Protein AF-X1KC49-F1 (afdb_monomer_lite)

Radius of gyration: 12.43 Å; chains: 1; bounding box: 27×30×26 Å

Foldseek 3Di:
DVVVVVVVLQVQLQVQCVVVVNHPPSVNSNVRSVVVVVVVVDVVVDDD

pLDDT: mean 96.05, std 4.65, range [73.94, 98.44]

InterPro domains:
  IPR006096 Glutamate/phenylalanine/leucine/valine/L-tryptophan dehydrogenase, C-terminal [PF00208] (1-46)
  IPR036291 NAD(P)-binding domain superfamily [SSF51735] (1-48)

Secondary structure (DSSP, 8-state):
-HHHHHHHHHHHHHHHHHHTT-TT-HHHHHHHHHHHHHHHHHHHH---

Sequence (48 aa):
RLKGIMNAIYDQCVEAAEAYGVAGNLVAGANIAGFLKIAKAMMAHGIV

Organism: NCBI:txid412755

Structure (mmCIF, N/CA/C/O backbone):
data_AF-X1KC49-F1
#
_entry.id   AF-X1KC49-F1
#
loop_
_atom_site.group_PDB
_atom_site.id
_atom_site.type_symbol
_ato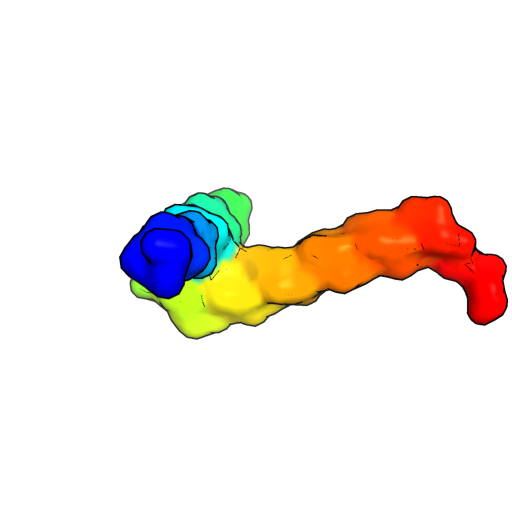m_site.label_atom_id
_atom_site.label_alt_id
_atom_site.label_comp_id
_atom_site.label_asym_id
_atom_site.label_entity_id
_atom_site.label_seq_id
_atom_site.pdbx_PDB_ins_code
_atom_site.Cartn_x
_atom_site.Cartn_y
_atom_site.Cartn_z
_atom_site.occupancy
_atom_site.B_iso_or_equiv
_atom_site.auth_seq_id
_atom_site.auth_comp_id
_atom_site.auth_asym_id
_atom_site.auth_atom_id
_atom_site.pdbx_PDB_model_num
ATOM 1 N N . ARG A 1 1 ? -4.371 19.707 -1.075 1.00 91.06 1 ARG A N 1
ATOM 2 C CA . ARG A 1 1 ? -3.276 18.847 -1.597 1.00 91.06 1 ARG A CA 1
ATOM 3 C C . ARG A 1 1 ? -2.735 17.891 -0.532 1.00 91.06 1 ARG A C 1
ATOM 5 O O . ARG A 1 1 ? -2.926 16.700 -0.707 1.00 91.06 1 ARG A O 1
ATOM 12 N N . LEU A 1 2 ? -2.168 18.374 0.586 1.00 97.69 2 LEU A N 1
ATOM 13 C CA . LEU A 1 2 ? -1.643 17.518 1.671 1.00 97.69 2 LEU A CA 1
ATOM 14 C C . LEU A 1 2 ? -2.659 16.483 2.187 1.00 97.69 2 LEU A C 1
ATOM 16 O O . LEU A 1 2 ? -2.351 15.301 2.222 1.00 97.69 2 LEU A O 1
ATOM 20 N N . LYS A 1 3 ? -3.890 16.913 2.502 1.00 97.88 3 LYS A N 1
ATOM 21 C CA . LYS A 1 3 ? -4.957 16.017 2.985 1.00 97.88 3 LYS A CA 1
ATOM 22 C C . LYS A 1 3 ? -5.210 14.821 2.056 1.00 97.88 3 LYS A C 1
ATOM 24 O O . LYS A 1 3 ? -5.347 13.707 2.528 1.00 97.88 3 LYS A O 1
ATOM 29 N N . GLY A 1 4 ? -5.221 15.0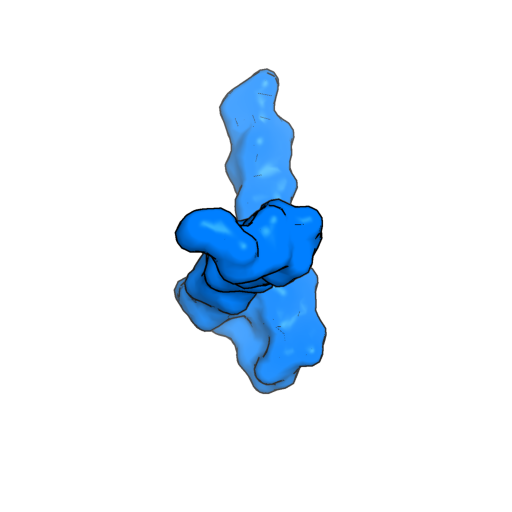45 0.741 1.00 98.44 4 GLY A N 1
ATOM 30 C CA . GLY A 1 4 ? -5.420 13.969 -0.234 1.00 98.44 4 GLY A CA 1
ATOM 31 C C . GLY A 1 4 ? -4.254 12.980 -0.267 1.00 98.44 4 GLY A C 1
ATOM 32 O O . GLY A 1 4 ? -4.480 11.783 -0.360 1.00 98.44 4 GLY A O 1
ATOM 33 N N . ILE A 1 5 ? -3.019 13.471 -0.123 1.00 98.31 5 ILE A N 1
ATOM 34 C CA . ILE A 1 5 ? -1.827 12.615 -0.031 1.00 98.31 5 ILE A CA 1
ATOM 35 C C . ILE A 1 5 ? -1.898 11.746 1.227 1.00 98.31 5 ILE A C 1
ATOM 37 O O . ILE A 1 5 ? -1.665 10.548 1.148 1.00 98.31 5 ILE A O 1
ATOM 41 N N . MET A 1 6 ? -2.256 12.335 2.371 1.00 98.31 6 MET A N 1
ATOM 42 C CA . MET A 1 6 ? -2.367 11.594 3.630 1.00 98.31 6 MET A CA 1
ATOM 43 C C . MET A 1 6 ? -3.470 10.535 3.589 1.00 98.31 6 MET A C 1
ATOM 45 O O . MET A 1 6 ? -3.240 9.426 4.060 1.00 98.31 6 MET A O 1
ATOM 49 N N . ASN A 1 7 ? -4.622 10.843 2.981 1.00 98.31 7 ASN A N 1
ATOM 50 C CA . ASN A 1 7 ? -5.683 9.856 2.770 1.00 98.31 7 ASN A CA 1
ATOM 51 C C . ASN A 1 7 ? -5.189 8.701 1.891 1.00 98.31 7 ASN A C 1
ATOM 53 O O . ASN A 1 7 ? -5.293 7.552 2.291 1.00 98.31 7 ASN A O 1
ATOM 57 N N . ALA A 1 8 ? -4.541 9.003 0.762 1.00 98.19 8 ALA A N 1
ATOM 58 C CA . ALA A 1 8 ? -4.019 7.967 -0.128 1.00 98.19 8 ALA A CA 1
ATOM 59 C C . ALA A 1 8 ? -2.960 7.074 0.545 1.00 98.19 8 ALA A C 1
ATOM 61 O O . ALA A 1 8 ? -2.895 5.883 0.258 1.00 98.19 8 ALA A O 1
ATOM 62 N N . ILE A 1 9 ? -2.125 7.636 1.429 1.00 97.75 9 ILE A N 1
ATOM 63 C CA . ILE A 1 9 ? -1.169 6.856 2.230 1.00 97.75 9 ILE A CA 1
ATOM 64 C C . ILE A 1 9 ? -1.918 5.913 3.175 1.00 97.75 9 ILE A C 1
ATOM 66 O O . ILE A 1 9 ? -1.565 4.742 3.263 1.00 97.75 9 ILE A O 1
ATOM 70 N N . TYR A 1 10 ? -2.940 6.412 3.874 1.00 97.94 10 TYR A N 1
ATOM 71 C CA . TYR A 1 10 ? -3.737 5.596 4.787 1.00 97.94 10 TYR A CA 1
ATOM 72 C C . TYR A 1 10 ? -4.434 4.444 4.057 1.00 97.94 10 TYR A C 1
ATOM 74 O O . TYR A 1 10 ? -4.285 3.296 4.475 1.00 97.94 10 TYR A O 1
ATOM 82 N N . ASP A 1 11 ? -5.104 4.738 2.942 1.00 98.19 11 ASP A N 1
ATOM 83 C CA . ASP A 1 11 ? -5.826 3.747 2.140 1.00 98.19 11 ASP A CA 1
ATOM 84 C C . ASP A 1 11 ? -4.875 2.628 1.675 1.00 98.19 11 ASP A C 1
ATOM 86 O O . ASP A 1 11 ? -5.154 1.448 1.877 1.00 98.19 11 ASP A O 1
ATOM 90 N N . GLN A 1 12 ? -3.680 2.984 1.186 1.00 98.00 12 GLN A N 1
ATOM 91 C CA . GLN A 1 12 ? -2.656 2.010 0.779 1.00 98.00 12 GLN A CA 1
ATOM 92 C C . GLN A 1 12 ? -2.177 1.120 1.932 1.00 98.00 12 GLN A C 1
ATOM 94 O O . GLN A 1 12 ? -1.929 -0.068 1.729 1.00 98.00 12 GLN A O 1
ATOM 99 N N . CYS A 1 13 ? -2.021 1.674 3.138 1.00 98.25 13 CYS A N 1
ATOM 100 C CA . CYS A 1 13 ? -1.621 0.895 4.308 1.00 98.25 13 CYS A CA 1
ATOM 101 C C . CYS A 1 13 ? -2.713 -0.098 4.722 1.00 98.25 13 CYS A C 1
ATOM 103 O O . CYS A 1 13 ? -2.391 -1.237 5.060 1.00 98.25 13 CYS A O 1
ATOM 105 N N . VAL A 1 14 ? -3.982 0.320 4.704 1.00 98.19 14 VAL A N 1
ATOM 106 C CA . VAL A 1 14 ? -5.121 -0.543 5.051 1.00 98.19 14 VAL A CA 1
ATOM 107 C C . VAL A 1 14 ? -5.267 -1.667 4.030 1.00 98.19 14 VAL A C 1
ATOM 109 O O . VAL A 1 14 ? -5.238 -2.835 4.415 1.00 98.19 14 VAL A O 1
ATOM 112 N N . GLU A 1 15 ? -5.308 -1.334 2.739 1.00 98.19 15 GLU A N 1
ATOM 113 C CA . GLU A 1 15 ? -5.432 -2.316 1.655 1.00 98.19 15 GLU A CA 1
ATOM 114 C C . GLU A 1 15 ? -4.285 -3.337 1.673 1.00 98.19 15 GLU A C 1
ATOM 116 O O . GLU A 1 15 ? -4.511 -4.541 1.547 1.00 98.19 15 GLU A O 1
ATOM 121 N N . ALA A 1 16 ? -3.041 -2.884 1.872 1.00 98.00 16 ALA A N 1
ATOM 122 C CA . ALA A 1 16 ? -1.889 -3.779 1.945 1.00 98.00 16 ALA A CA 1
ATOM 123 C C . ALA A 1 16 ? -1.924 -4.678 3.189 1.00 98.00 16 ALA A C 1
ATOM 125 O O . ALA A 1 16 ? -1.565 -5.852 3.110 1.00 98.00 16 ALA A O 1
ATOM 126 N N . ALA A 1 17 ? -2.357 -4.157 4.337 1.00 98.25 17 ALA A N 1
ATOM 127 C CA . ALA A 1 17 ? -2.492 -4.958 5.547 1.00 98.25 17 ALA A CA 1
ATOM 128 C C . ALA A 1 17 ? -3.570 -6.046 5.389 1.00 98.25 17 ALA A C 1
ATOM 130 O O . ALA A 1 17 ? -3.349 -7.193 5.783 1.00 98.25 17 ALA A O 1
ATOM 131 N N . GLU A 1 18 ? -4.707 -5.713 4.778 1.00 97.94 18 GLU A N 1
ATOM 132 C CA . GLU A 1 18 ? -5.789 -6.662 4.494 1.00 97.94 18 GLU A CA 1
ATOM 133 C C . GLU A 1 18 ? -5.362 -7.738 3.491 1.00 97.94 18 GLU A C 1
ATOM 135 O O . GLU A 1 18 ? -5.532 -8.929 3.760 1.00 97.94 18 GLU A O 1
ATOM 140 N N . ALA A 1 19 ? -4.730 -7.342 2.383 1.00 97.81 19 ALA A N 1
ATOM 141 C CA . ALA A 1 19 ? -4.291 -8.259 1.331 1.00 97.81 19 ALA A CA 1
ATOM 142 C C . ALA A 1 19 ? -3.288 -9.323 1.816 1.00 97.81 19 ALA A C 1
ATOM 144 O O . ALA A 1 19 ? -3.199 -10.400 1.228 1.00 97.81 19 ALA A O 1
ATOM 145 N N . TYR A 1 20 ? -2.545 -9.033 2.887 1.00 96.62 20 TYR A N 1
ATOM 146 C CA . TYR A 1 20 ? -1.532 -9.923 3.460 1.00 96.62 20 TYR A CA 1
ATOM 147 C C . TYR A 1 20 ? -1.936 -10.504 4.826 1.00 96.62 20 TYR A C 1
ATOM 149 O O . TYR A 1 20 ? -1.088 -11.025 5.550 1.00 96.62 20 TYR A O 1
ATOM 157 N N . GLY A 1 21 ? -3.226 -10.449 5.183 1.00 96.81 21 GLY A N 1
ATOM 158 C CA . GLY A 1 21 ? -3.770 -11.145 6.357 1.00 96.81 21 GLY A CA 1
ATOM 159 C C . GLY A 1 21 ? -3.394 -10.531 7.709 1.00 96.81 21 GLY A C 1
ATOM 160 O O . GLY A 1 21 ? -3.523 -11.187 8.740 1.00 96.81 21 GLY A O 1
ATOM 161 N N . VAL A 1 22 ? -2.943 -9.276 7.722 1.00 96.94 22 VAL A N 1
ATOM 162 C CA . VAL A 1 22 ? -2.558 -8.519 8.925 1.00 96.94 22 VAL A CA 1
ATOM 163 C C . VAL A 1 22 ? -3.446 -7.283 9.107 1.00 96.94 22 VAL A C 1
ATOM 165 O O . VAL A 1 22 ? -2.978 -6.223 9.520 1.00 96.94 22 VAL A O 1
ATOM 168 N N . ALA A 1 23 ? -4.736 -7.413 8.779 1.00 95.88 23 ALA A N 1
ATOM 169 C CA . ALA A 1 23 ? -5.716 -6.328 8.815 1.00 95.88 23 ALA A CA 1
ATOM 170 C C . ALA A 1 23 ? -5.679 -5.546 10.143 1.00 95.88 23 ALA A C 1
ATOM 172 O O . ALA A 1 23 ? -5.539 -6.115 11.226 1.00 95.88 23 ALA A O 1
ATOM 173 N N . GLY A 1 24 ? -5.771 -4.218 10.052 1.00 94.50 24 GLY A N 1
ATOM 174 C CA . GLY A 1 24 ? -5.636 -3.307 11.195 1.00 94.50 24 GLY A CA 1
ATOM 175 C C . GLY A 1 24 ? -4.189 -3.001 11.616 1.00 94.50 24 GLY A C 1
ATOM 176 O O . GLY A 1 24 ? -3.960 -2.013 12.314 1.00 94.50 24 GLY A O 1
ATOM 177 N N . ASN A 1 25 ? -3.190 -3.764 11.157 1.00 97.81 25 ASN A N 1
ATOM 178 C CA . ASN A 1 25 ? -1.780 -3.464 11.410 1.00 97.81 25 ASN A CA 1
ATOM 179 C C . ASN A 1 25 ? -1.226 -2.467 10.378 1.00 97.81 25 ASN A C 1
ATOM 181 O O . ASN A 1 25 ? -0.597 -2.842 9.387 1.00 97.81 25 ASN A O 1
ATOM 185 N N . LEU A 1 26 ? -1.429 -1.173 10.639 1.00 97.06 26 LEU A N 1
ATOM 186 C CA . LEU A 1 26 ? -0.963 -0.088 9.764 1.00 97.06 26 LEU A CA 1
ATOM 187 C C . LEU A 1 26 ? 0.561 -0.051 9.584 1.00 97.06 26 LEU A C 1
ATOM 189 O O . LEU A 1 26 ? 1.031 0.351 8.524 1.00 97.06 26 LEU A O 1
ATOM 193 N N . VAL A 1 27 ? 1.339 -0.474 10.586 1.00 98.12 27 VAL A N 1
ATOM 194 C CA . VAL A 1 27 ? 2.809 -0.505 10.491 1.00 98.12 27 VAL A CA 1
ATOM 195 C C . VAL A 1 27 ? 3.250 -1.570 9.490 1.00 98.12 27 VAL A C 1
ATOM 197 O O . VAL A 1 27 ? 4.077 -1.300 8.619 1.00 98.12 27 VAL A O 1
ATOM 200 N N . ALA A 1 28 ? 2.667 -2.768 9.577 1.00 98.00 28 ALA A N 1
ATOM 201 C CA . ALA A 1 28 ? 2.915 -3.823 8.601 1.00 98.00 28 ALA A CA 1
ATOM 202 C C . ALA A 1 28 ? 2.429 -3.406 7.205 1.00 98.00 28 ALA A C 1
ATOM 204 O O . ALA A 1 28 ? 3.188 -3.521 6.244 1.00 98.00 28 ALA A O 1
ATOM 205 N N . GLY A 1 29 ? 1.221 -2.845 7.103 1.00 98.31 29 GLY A N 1
ATOM 206 C CA . GLY A 1 29 ? 0.663 -2.337 5.849 1.00 98.31 29 GLY A CA 1
ATOM 207 C C . GLY A 1 29 ? 1.554 -1.298 5.166 1.00 98.31 29 GLY A C 1
ATOM 208 O O . GLY A 1 29 ? 1.837 -1.419 3.975 1.00 98.31 29 GLY A O 1
ATOM 209 N N . ALA A 1 30 ? 2.078 -0.328 5.922 1.00 98.31 30 ALA A N 1
ATOM 210 C CA . ALA A 1 30 ? 2.993 0.689 5.406 1.00 98.31 30 ALA A CA 1
ATOM 211 C C . ALA A 1 30 ? 4.282 0.080 4.832 1.00 98.31 30 ALA A C 1
ATOM 213 O O . ALA A 1 30 ? 4.702 0.436 3.727 1.00 98.31 30 ALA A O 1
ATOM 214 N N . ASN A 1 31 ? 4.888 -0.866 5.555 1.00 98.12 31 ASN A N 1
ATOM 215 C CA . ASN A 1 31 ? 6.100 -1.551 5.105 1.00 98.12 31 ASN A CA 1
ATOM 216 C C . ASN A 1 31 ? 5.845 -2.384 3.840 1.00 98.12 31 ASN A C 1
ATOM 218 O O . ASN A 1 31 ? 6.637 -2.324 2.899 1.00 98.12 31 ASN A O 1
ATOM 222 N N . ILE A 1 32 ? 4.729 -3.117 3.787 1.00 97.88 32 ILE A N 1
ATOM 223 C CA . ILE A 1 32 ? 4.346 -3.942 2.632 1.00 97.88 32 ILE A CA 1
ATOM 224 C C . ILE A 1 32 ? 4.087 -3.062 1.403 1.00 97.88 32 ILE A C 1
ATOM 226 O O . ILE A 1 32 ? 4.669 -3.300 0.343 1.00 97.88 32 ILE A O 1
ATOM 230 N N . ALA A 1 33 ? 3.262 -2.019 1.538 1.00 97.50 33 ALA A N 1
ATOM 231 C CA . ALA A 1 33 ? 2.929 -1.111 0.441 1.00 97.50 33 ALA A CA 1
ATOM 232 C C . ALA A 1 33 ? 4.177 -0.404 -0.115 1.00 97.50 33 ALA A C 1
ATOM 234 O O . ALA A 1 33 ? 4.393 -0.368 -1.332 1.00 97.50 33 ALA A O 1
ATOM 235 N N . GLY A 1 34 ? 5.031 0.112 0.777 1.00 97.38 34 GLY A N 1
ATOM 236 C CA . GLY A 1 34 ? 6.290 0.758 0.409 1.00 97.38 34 GLY A CA 1
ATOM 237 C C . GLY A 1 34 ? 7.247 -0.191 -0.314 1.00 97.38 34 GLY A C 1
ATOM 238 O O . GLY A 1 34 ? 7.768 0.154 -1.378 1.00 97.38 34 GLY A O 1
ATOM 239 N N . PHE A 1 35 ? 7.425 -1.405 0.214 1.00 97.62 35 PHE A N 1
ATOM 240 C CA . PHE A 1 35 ? 8.279 -2.422 -0.397 1.00 97.62 35 PHE A CA 1
ATOM 241 C C . PHE A 1 35 ? 7.782 -2.829 -1.787 1.00 97.62 35 PHE A C 1
ATOM 243 O O . PHE A 1 35 ? 8.555 -2.791 -2.742 1.00 97.62 35 PHE A O 1
ATOM 250 N N . LEU A 1 36 ? 6.492 -3.154 -1.937 1.00 97.19 36 LEU A N 1
ATOM 251 C CA . LEU A 1 36 ? 5.918 -3.573 -3.220 1.00 97.19 36 LEU A CA 1
ATOM 252 C C . LEU A 1 36 ? 6.078 -2.510 -4.306 1.00 97.19 36 LEU A C 1
ATOM 254 O O . LEU A 1 36 ? 6.332 -2.852 -5.461 1.00 97.19 36 LEU A O 1
ATOM 258 N N . LYS A 1 37 ? 5.937 -1.228 -3.957 1.00 96.19 37 LYS A N 1
ATOM 259 C CA . LYS A 1 37 ? 6.124 -0.124 -4.905 1.00 96.19 37 LYS A CA 1
ATOM 260 C C . LYS A 1 37 ? 7.540 -0.116 -5.484 1.00 96.19 37 LYS A C 1
ATOM 262 O O . LYS A 1 37 ? 7.699 -0.024 -6.700 1.00 96.19 37 LYS A O 1
ATOM 267 N N . ILE A 1 38 ? 8.548 -0.232 -4.621 1.00 95.94 38 ILE A N 1
ATOM 268 C CA . ILE A 1 38 ? 9.959 -0.261 -5.026 1.00 95.94 38 ILE A CA 1
ATOM 269 C C . ILE A 1 38 ? 10.263 -1.563 -5.776 1.00 95.94 38 ILE A C 1
ATOM 271 O O . ILE A 1 38 ? 10.815 -1.519 -6.870 1.00 95.94 38 ILE A O 1
ATOM 275 N N . ALA A 1 39 ? 9.845 -2.714 -5.244 1.00 96.62 39 ALA A N 1
ATOM 276 C CA . ALA A 1 39 ? 10.101 -4.023 -5.840 1.00 96.62 39 ALA A CA 1
ATOM 277 C C . ALA A 1 39 ? 9.519 -4.140 -7.257 1.00 96.62 39 ALA A C 1
ATOM 279 O O . ALA A 1 39 ? 10.197 -4.620 -8.162 1.00 96.62 39 ALA A O 1
ATOM 280 N N . LYS A 1 40 ? 8.294 -3.643 -7.486 1.00 95.75 40 LYS A N 1
ATOM 281 C CA . LYS A 1 40 ? 7.689 -3.587 -8.828 1.00 95.75 40 LYS A CA 1
ATOM 282 C C . LYS A 1 40 ? 8.508 -2.723 -9.787 1.00 95.75 40 LYS A C 1
ATOM 284 O O . LYS A 1 40 ? 8.717 -3.132 -10.925 1.00 95.75 40 LYS A O 1
ATOM 289 N N . ALA A 1 41 ? 8.990 -1.565 -9.333 1.00 95.94 41 ALA A N 1
ATOM 290 C CA . ALA A 1 41 ? 9.845 -0.702 -10.146 1.00 95.94 41 ALA A CA 1
ATOM 291 C C . ALA A 1 41 ? 11.185 -1.381 -10.475 1.00 95.94 41 ALA A C 1
ATOM 293 O O . ALA A 1 41 ? 11.592 -1.391 -11.632 1.00 95.94 41 ALA A O 1
ATOM 294 N N . MET A 1 42 ?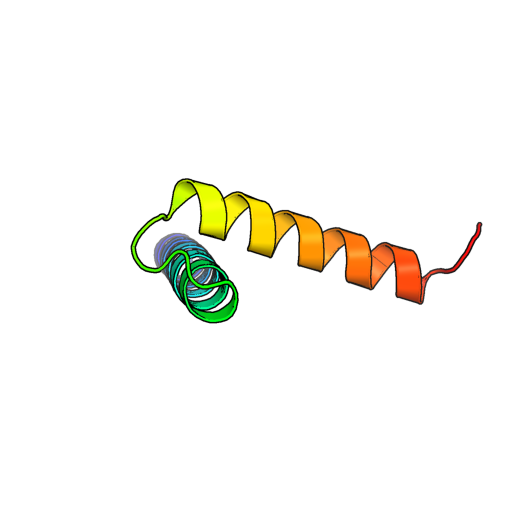 11.832 -2.012 -9.491 1.00 96.19 42 MET A N 1
ATOM 295 C CA . MET A 1 42 ? 13.084 -2.753 -9.692 1.00 96.19 42 MET A CA 1
ATOM 296 C C . MET A 1 42 ? 12.908 -3.913 -10.680 1.00 96.19 42 MET A C 1
ATOM 298 O O . MET A 1 42 ? 13.696 -4.042 -11.609 1.00 96.19 42 MET A O 1
ATOM 302 N N . MET A 1 43 ? 11.847 -4.717 -10.541 1.00 95.25 43 MET A N 1
ATOM 303 C CA . MET A 1 43 ? 11.556 -5.811 -11.478 1.00 95.25 43 MET A CA 1
ATOM 304 C C . MET A 1 43 ? 11.288 -5.307 -12.901 1.00 95.25 43 MET A C 1
ATOM 306 O O . MET A 1 43 ? 11.712 -5.950 -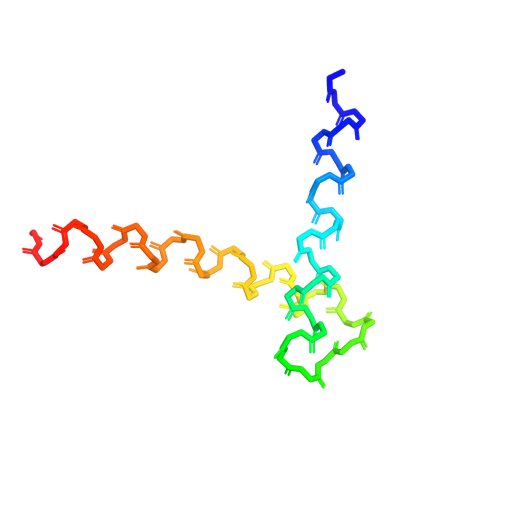13.856 1.00 95.25 43 MET A O 1
ATOM 310 N N . ALA A 1 44 ? 10.609 -4.165 -13.054 1.00 95.75 44 ALA A N 1
ATOM 311 C CA . ALA A 1 44 ? 10.341 -3.572 -14.363 1.00 95.75 44 ALA A CA 1
ATOM 312 C C . ALA A 1 44 ? 11.609 -3.022 -15.038 1.00 95.75 44 ALA A C 1
ATOM 314 O O . ALA A 1 44 ? 11.720 -3.077 -16.261 1.00 95.75 44 ALA A O 1
ATOM 315 N N . HIS A 1 45 ? 12.561 -2.508 -14.254 1.00 92.94 45 HIS A N 1
ATOM 316 C CA . HIS A 1 45 ? 13.857 -2.051 -14.758 1.00 92.94 45 HIS A CA 1
ATOM 317 C C . HIS A 1 45 ? 14.839 -3.198 -15.048 1.00 92.94 45 HIS A C 1
ATOM 319 O O . HIS A 1 45 ? 15.779 -2.999 -15.813 1.00 92.94 45 HIS A O 1
ATOM 325 N N . GLY A 1 46 ? 14.596 -4.395 -14.507 1.00 86.94 46 GLY A N 1
ATOM 326 C CA . GLY A 1 46 ? 15.466 -5.554 -14.684 1.00 86.94 46 GLY A CA 1
ATOM 327 C C . GLY A 1 46 ? 16.751 -5.464 -13.855 1.00 86.94 46 GLY A C 1
ATOM 328 O O . GLY A 1 46 ? 16.871 -4.648 -12.943 1.00 86.94 46 GLY A O 1
ATOM 329 N N . ILE A 1 47 ? 17.709 -6.344 -14.152 1.00 78.31 47 ILE A N 1
ATOM 330 C CA . ILE A 1 47 ? 19.054 -6.276 -13.569 1.00 78.31 47 ILE A CA 1
ATOM 331 C C . ILE A 1 47 ? 19.855 -5.289 -14.418 1.00 78.31 47 ILE A C 1
ATOM 333 O O . ILE A 1 47 ? 20.085 -5.554 -15.599 1.00 78.31 47 ILE A O 1
ATOM 337 N N . VAL A 1 48 ? 20.239 -4.165 -13.816 1.00 73.94 48 VAL A N 1
ATOM 338 C CA . VAL A 1 48 ? 21.027 -3.089 -14.436 1.00 73.94 48 VAL A CA 1
ATOM 339 C C . VAL A 1 48 ? 22.346 -2.932 -13.699 1.00 73.94 48 VAL A C 1
ATOM 341 O O . VAL A 1 48 ? 22.328 -3.085 -12.456 1.00 73.94 48 VAL A O 1
#

=== Feature glossary ===
Annotated list of the representations used here:

Nearest PDB structures. The Foldseek neighbor list gives the closest experimentally determined structures in the PDB, ranked by structural alignment. TM-score near 1 means near-identical fold; near 0.3 means only rough topology match. This is how one finds what a novel AlphaFold prediction most resembles in the solved-structure universe.

Foldseek 3Di. Foldseek's 3Di representation compresses backbone geometry into a per-residue letter drawn from a learned twenty-state alphabet. It captures the tertiary interaction pattern around each residue — whi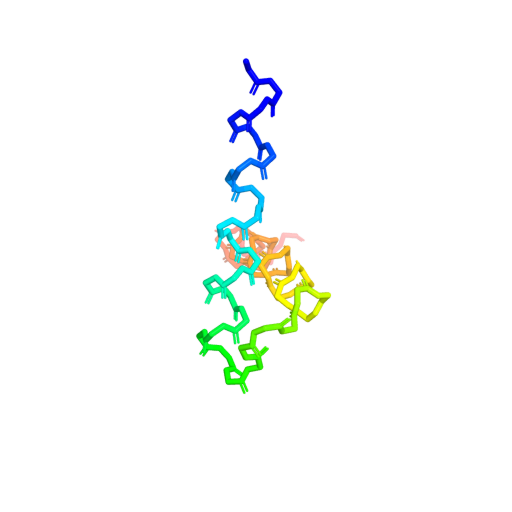ch residues are packed against it in space, regardless of where they are in sequence.

Radius of gyration, Cα contacts, bounding box. Radius of gyration (Rg) is the root-mean-square distance of Cα atoms from their centroid — a single number for overall size and compactness. A globular domain of N residues has Rg ≈ 2.2·N^0.38 Å; an extended or disordered chain has a much larger Rg. The Cα contact count is the number of residue pairs whose Cα atoms are within 8 Å and are more than four positions apart in sequence — a standard proxy for tertiary packing density. The bounding box is the smallest axis-aligned box enclosing all Cα atoms.

InterPro / GO / CATH / organism. The annotation block draws on four external resources. InterPro: which protein families and domains the sequence belongs to. GO: standardized terms for what the protein does, what process it participates in, and where in the cell it acts. CATH: which structural fold it has in the CATH hierarchy. Organism: the species of origin.

mmCIF coordinates. The mmCIF block holds the 3D Cartesian coordinates of each backbone atom (N, Cα, C, O) in ångströms. mmCIF is the PDB's canonical archive format — a tagged-loop text representation of the atomic model.

pLDDT. pLDDT is the predicted lDDT-Cα score: AlphaFold's confidence that the local environment of each residue (all inter-atomic distances within 15 Å) is correctly placed. It is a per-residue number between 0 and 100, with higher meaning more reliable.

Backbone torsions (φ/ψ). φ (phi) and ψ (psi) are the two r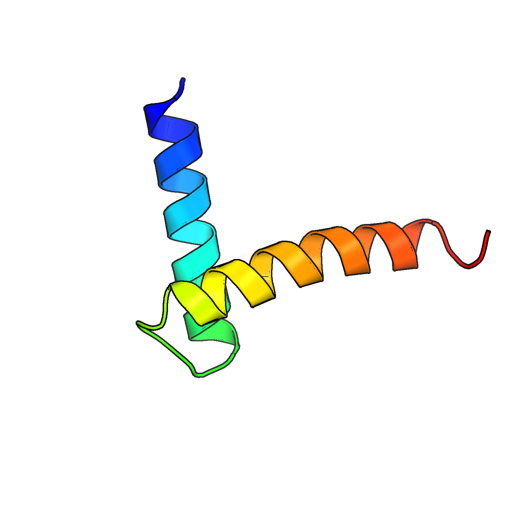otatable backbone dihedrals per residue: φ is the C(i-1)–N–Cα–C torsion, ψ is the N–Cα–C–N(i+1) torsion, both in degrees on (−180°, 180°]. α-helical residues cluster near (−60°, −45°); β-strand residues near (−120°, +130°). A Ramachandran plot is simply a scatter of (φ, ψ) for every residue.

B-factor. For experimental (PDB) structures, the B-factor (temperature factor) quantifies the positional spread of each atom in the crystal — a combination of thermal vibration and static disorder — in units of Å². High B-factors mark flexible loops or poorly resolved regions; low B-factors mark the rigid, well-ordered core.

Secondary structure (3-state, P-SEA). SS3 is a coarse helix/strand/coil call (letters a/b/c) made by the P-SEA algorithm from inter-Cα distances and dihedrals. It is less detailed than DSSP but needs only Cα positions.

Predicted aligned error. Predicted aligned error is AlphaFold's pairwise confidence. Unlike pLDDT (per-residue), PAE is per-residue-pair and captures whether two parts of the structure are correctly placed relative to each other. Units are ångströms of expected positional error.

Solvent-accessible surface area. Solvent-accessible surface area (SASA) is the area in Å² traced out by the centre of a 1.4 Å probe sphere (a water molecule) rolled over the protein's van der Waals surface (Shrake–Rupley / Lee–Richards construction). Buried residues have near-zero SASA; fully exposed residues can exceed 200 Å². The total SASA scales roughly with the number of surface residues.

Secondary structure (8-state, DSSP). The SS8 string is DSSP's per-residue secondary-structure call. α-helix (H) means an i→i+4 H-bond ladder; β-strand (E) means the residue participates in a β-sheet; 3₁₀ (G) and π (I) are tighter and wider helices; T/S are turns/bends; '-' is loop.

Rendered structure images. Structure images are PyMOL renders from six orthogonal camera directions. Cartoon representation draws helices as coils and strands as arrows; sticks shows the backbone as bonds; surface shows the solvent-excluded envelope. Rainbow coloring maps sequence position to hue (blue→red, N→C); chain coloring assigns a distinct color per polypeptide.

Sequence. The amino-acid sequence is the protein's primary structure: the linear order of residues from the N-terminus to the C-terminus, written in one-letter code. Everything else here — the 3D coordinates, the secondary structure, the domain annotations — is ultimately a consequence of this string.

Contact-map, Ramachandran, and PAE plots. Three diagnostic plots accompany the record. The Cα contact map visualizes the tertiary structure as a 2D adjacency matrix (8 Å cutoff, sequence-local contacts suppressed). The Ramachandran plot shows the distribution of backbone (φ, ψ) torsions, with points in the α and β basins reflecting secondary structure content. The PAE plot shows AlphaFold's inter-residue confidence as a color matrix.